Protein AF-A0A838S588-F1 (afdb_monomer_lite)

pLDDT: mean 95.95, std 3.31, range [72.56, 98.56]

Structure (mmCIF, N/CA/C/O backbone):
data_AF-A0A838S588-F1
#
_entry.id   AF-A0A838S588-F1
#
loop_
_atom_site.group_PDB
_atom_site.id
_atom_site.type_symbol
_atom_site.label_atom_id
_atom_site.label_alt_id
_atom_site.label_comp_id
_atom_site.label_asym_id
_atom_site.label_entity_id
_atom_site.label_seq_id
_atom_site.pdbx_PDB_ins_code
_atom_site.Cartn_x
_atom_site.Cartn_y
_atom_site.Cartn_z
_atom_site.occupancy
_atom_site.B_iso_or_equiv
_atom_site.auth_seq_id
_atom_site.auth_comp_id
_atom_site.auth_asym_id
_atom_site.auth_atom_id
_atom_site.pdbx_PDB_model_num
ATOM 1 N N . MET A 1 1 ? -5.618 -7.046 -20.574 1.00 72.56 1 MET A N 1
ATOM 2 C CA . MET A 1 1 ? -4.682 -6.528 -21.597 1.00 72.56 1 MET A CA 1
ATOM 3 C C . MET A 1 1 ? -3.362 -6.114 -20.917 1.00 72.56 1 MET A C 1
ATOM 5 O O . MET A 1 1 ? -2.962 -4.966 -21.024 1.00 72.56 1 MET A O 1
ATOM 9 N N . ILE A 1 2 ? -2.732 -7.039 -20.169 1.00 91.25 2 ILE A N 1
ATOM 10 C CA . ILE A 1 2 ? -1.503 -6.820 -19.358 1.00 91.25 2 ILE A CA 1
ATOM 11 C C . ILE A 1 2 ? -0.466 -7.916 -19.646 1.00 91.25 2 ILE A C 1
ATOM 13 O O . ILE A 1 2 ? 0.711 -7.610 -19.770 1.00 91.25 2 ILE A O 1
ATOM 17 N N . ALA A 1 3 ? -0.910 -9.169 -19.813 1.00 92.12 3 ALA A N 1
ATOM 18 C CA . ALA A 1 3 ? -0.032 -10.293 -20.140 1.00 92.12 3 ALA A CA 1
ATOM 19 C C . ALA A 1 3 ? 0.857 -9.999 -21.367 1.00 92.12 3 ALA A C 1
ATOM 21 O O . ALA A 1 3 ? 0.347 -9.570 -22.408 1.00 92.12 3 ALA A O 1
ATOM 22 N N . GLY A 1 4 ? 2.165 -10.226 -21.235 1.00 94.00 4 GLY A N 1
ATOM 23 C CA . GLY A 1 4 ? 3.195 -9.893 -22.226 1.00 94.00 4 GLY A CA 1
ATOM 24 C C . GLY A 1 4 ? 3.632 -8.420 -22.236 1.00 94.00 4 GLY A C 1
ATOM 25 O O . GLY A 1 4 ? 4.357 -8.007 -23.141 1.00 94.00 4 GLY A O 1
ATOM 26 N N . ARG A 1 5 ? 3.152 -7.603 -21.291 1.00 96.38 5 ARG A N 1
ATOM 27 C CA . ARG A 1 5 ? 3.498 -6.179 -21.104 1.00 96.38 5 ARG A CA 1
ATOM 28 C C . ARG A 1 5 ? 3.779 -5.848 -19.634 1.00 96.38 5 ARG A C 1
ATOM 30 O O . ARG A 1 5 ? 3.603 -4.706 -19.212 1.00 96.38 5 ARG A O 1
ATOM 37 N N . GLU A 1 6 ? 4.204 -6.844 -18.864 1.00 96.75 6 GLU A N 1
ATOM 38 C CA . GLU A 1 6 ? 4.418 -6.775 -17.418 1.00 96.75 6 GLU A CA 1
ATOM 39 C C . GLU A 1 6 ? 5.414 -5.677 -17.046 1.00 96.75 6 GLU A C 1
ATOM 41 O O . GLU A 1 6 ? 5.168 -4.937 -16.105 1.00 96.75 6 GLU A O 1
ATOM 46 N N . GLU A 1 7 ? 6.496 -5.513 -17.810 1.00 97.00 7 GLU A N 1
ATOM 47 C CA . GLU A 1 7 ? 7.485 -4.462 -17.555 1.00 97.00 7 GLU A CA 1
ATOM 48 C C . GLU A 1 7 ? 6.904 -3.053 -17.689 1.00 97.00 7 GLU A C 1
ATOM 50 O O . GLU A 1 7 ? 7.077 -2.232 -16.791 1.00 97.00 7 GLU A O 1
ATOM 55 N N . ILE A 1 8 ? 6.194 -2.770 -18.786 1.00 96.75 8 ILE A N 1
ATOM 56 C CA . ILE A 1 8 ? 5.571 -1.456 -19.012 1.00 96.75 8 ILE A CA 1
ATOM 57 C C . ILE A 1 8 ? 4.575 -1.163 -17.891 1.00 96.75 8 ILE A C 1
ATOM 59 O O . ILE A 1 8 ? 4.532 -0.054 -17.363 1.00 96.75 8 ILE A O 1
ATOM 63 N N . TRP A 1 9 ? 3.782 -2.174 -17.537 1.00 96.00 9 TRP A N 1
ATOM 64 C CA . TRP A 1 9 ? 2.801 -2.099 -16.469 1.00 96.00 9 TRP A CA 1
ATOM 65 C C . TRP A 1 9 ? 3.474 -1.808 -15.119 1.00 96.00 9 TRP A C 1
ATOM 67 O O . TRP A 1 9 ? 3.185 -0.780 -14.516 1.00 96.00 9 TRP A O 1
ATOM 77 N N . LEU A 1 10 ? 4.436 -2.624 -14.684 1.00 96.38 10 LEU A N 1
ATOM 78 C CA . LEU A 1 10 ? 5.113 -2.451 -13.397 1.00 96.38 10 LEU A CA 1
ATOM 79 C C . LEU A 1 10 ? 5.880 -1.130 -13.315 1.00 96.38 10 LEU A C 1
ATOM 81 O O . LEU A 1 10 ? 5.725 -0.415 -12.332 1.00 96.38 10 LEU A O 1
ATOM 85 N N . ARG A 1 11 ? 6.645 -0.750 -14.347 1.00 96.56 11 ARG A N 1
ATOM 86 C CA . ARG A 1 11 ? 7.359 0.541 -14.368 1.00 96.56 11 ARG A CA 1
ATOM 87 C C . ARG A 1 11 ? 6.407 1.724 -14.242 1.00 96.56 11 ARG A C 1
ATOM 89 O O . ARG A 1 11 ? 6.734 2.695 -13.567 1.00 96.56 11 ARG A O 1
ATOM 96 N N . HIS A 1 12 ? 5.234 1.645 -14.866 1.00 95.50 12 HIS A N 1
ATOM 97 C CA . HIS A 1 12 ? 4.212 2.672 -14.710 1.00 95.50 12 HIS A CA 1
ATOM 98 C C . HIS A 1 12 ? 3.694 2.737 -13.268 1.00 95.50 12 HIS A C 1
ATOM 100 O O . HIS A 1 12 ? 3.675 3.819 -12.692 1.00 95.50 12 HIS A O 1
ATOM 106 N N . PHE A 1 13 ? 3.323 1.599 -12.672 1.00 94.25 13 PHE A N 1
ATOM 107 C CA . PHE A 1 13 ? 2.790 1.551 -11.308 1.00 94.25 13 PHE A CA 1
ATOM 108 C C . PHE A 1 13 ? 3.814 1.992 -10.259 1.00 94.25 13 PHE A C 1
ATOM 110 O O . PHE A 1 13 ? 3.537 2.927 -9.516 1.00 94.25 13 PHE A O 1
ATOM 117 N N . PHE A 1 14 ? 5.014 1.4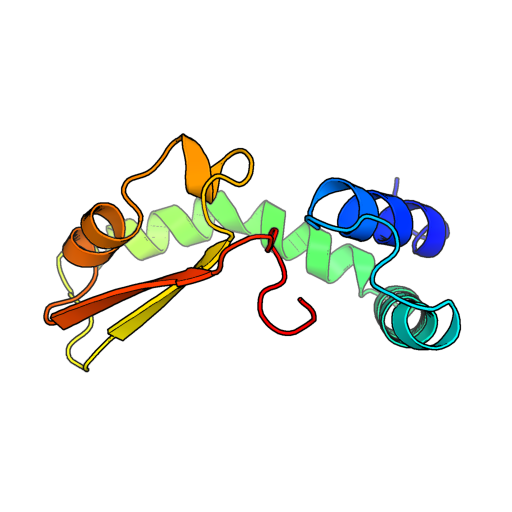06 -10.253 1.00 95.50 14 PHE A N 1
ATOM 118 C CA . PHE A 1 14 ? 6.094 1.810 -9.346 1.00 95.50 14 PHE A CA 1
ATOM 119 C C . PHE A 1 14 ? 6.459 3.291 -9.520 1.00 95.50 14 PHE A C 1
ATOM 121 O O . PHE A 1 14 ? 6.657 3.995 -8.540 1.00 95.50 14 PHE A O 1
ATOM 128 N 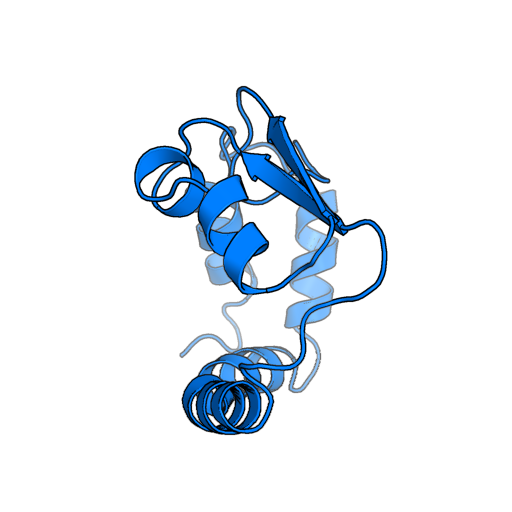N . GLY A 1 15 ? 6.469 3.805 -10.753 1.00 95.12 15 GLY A N 1
ATOM 129 C CA . GLY A 1 15 ? 6.748 5.218 -10.997 1.00 95.12 15 GLY A CA 1
ATOM 130 C C . GLY A 1 15 ? 5.635 6.168 -10.538 1.00 95.12 15 GLY A C 1
ATOM 131 O O . GLY A 1 15 ? 5.929 7.272 -10.097 1.00 95.12 15 GLY A O 1
ATOM 132 N N . GLN A 1 16 ? 4.359 5.793 -10.670 1.00 95.00 16 GLN A N 1
ATOM 133 C CA . GLN A 1 16 ? 3.234 6.645 -10.254 1.00 95.00 16 GLN A CA 1
ATOM 134 C C . GLN A 1 16 ? 2.948 6.575 -8.758 1.00 95.00 16 GLN A C 1
ATOM 136 O O . GLN A 1 16 ? 2.434 7.535 -8.196 1.00 95.00 16 GLN A O 1
ATOM 141 N N . TRP A 1 17 ? 3.243 5.444 -8.125 1.00 95.25 17 TRP A N 1
ATOM 142 C CA . TRP A 1 17 ? 2.905 5.211 -6.727 1.00 95.25 17 TRP A CA 1
ATOM 143 C C . TRP A 1 17 ? 4.046 5.499 -5.758 1.00 95.25 17 TRP A C 1
ATOM 145 O O . TRP A 1 17 ? 3.805 5.472 -4.558 1.00 95.25 17 TRP A O 1
ATOM 155 N N . SER A 1 18 ? 5.253 5.795 -6.232 1.00 95.50 18 SER A N 1
ATOM 156 C CA . SER A 1 18 ? 6.380 6.195 -5.382 1.00 95.50 18 SER A CA 1
ATOM 157 C C . SER A 1 18 ? 6.539 7.710 -5.308 1.00 95.50 18 SER A C 1
ATOM 159 O O . SER A 1 18 ? 6.193 8.435 -6.243 1.00 95.50 18 SER A O 1
ATOM 161 N N . TYR A 1 19 ? 7.108 8.196 -4.204 1.00 95.31 19 TYR A N 1
ATOM 162 C CA . TYR A 1 19 ? 7.502 9.596 -4.077 1.00 95.31 19 TYR A CA 1
ATOM 163 C C . TYR A 1 19 ? 8.684 9.918 -5.004 1.00 95.31 19 TYR A C 1
ATOM 165 O O . TYR A 1 19 ? 8.657 10.946 -5.687 1.00 95.31 19 TYR A O 1
ATOM 173 N N . ASP A 1 20 ? 9.695 9.041 -5.079 1.00 94.81 20 ASP A N 1
ATOM 174 C CA . ASP A 1 20 ? 10.705 9.092 -6.146 1.00 94.81 20 ASP A CA 1
ATOM 175 C C . ASP A 1 20 ? 10.357 8.097 -7.271 1.00 94.81 20 ASP A C 1
ATOM 177 O O . ASP A 1 20 ? 10.538 6.889 -7.105 1.00 94.81 20 ASP A O 1
ATOM 181 N N . PRO A 1 21 ? 9.928 8.566 -8.461 1.00 93.06 21 PRO A N 1
ATOM 182 C CA . PRO A 1 21 ? 9.559 7.689 -9.575 1.00 93.06 21 PRO A CA 1
ATOM 183 C C . PRO A 1 21 ? 10.739 6.890 -10.152 1.00 93.06 21 PRO A C 1
ATOM 185 O O . PRO A 1 21 ? 10.550 6.079 -11.059 1.00 93.06 21 PRO A O 1
ATOM 188 N N . ARG A 1 22 ? 11.969 7.149 -9.689 1.00 92.25 22 ARG A N 1
ATOM 189 C CA . ARG A 1 22 ? 13.198 6.460 -10.099 1.00 92.25 22 ARG A CA 1
ATOM 190 C C . ARG A 1 22 ? 13.860 5.713 -8.938 1.00 92.25 22 ARG A C 1
ATOM 192 O O . ARG A 1 22 ? 15.051 5.432 -9.031 1.00 92.25 22 ARG A O 1
ATOM 199 N N . MET A 1 23 ? 13.117 5.413 -7.867 1.00 93.56 23 MET A N 1
ATOM 200 C CA . MET A 1 23 ? 13.679 4.761 -6.679 1.00 93.56 23 MET A CA 1
ATOM 201 C C . MET A 1 23 ? 14.306 3.390 -6.978 1.00 93.56 23 MET A C 1
ATOM 203 O O . MET A 1 23 ? 15.340 3.065 -6.407 1.00 93.56 23 MET A O 1
ATOM 207 N N . LEU A 1 24 ? 13.722 2.619 -7.906 1.00 95.69 24 LEU A N 1
ATOM 208 C CA . LEU A 1 24 ? 14.219 1.294 -8.270 1.00 95.69 24 LEU A CA 1
ATOM 209 C C . LEU A 1 24 ? 15.193 1.381 -9.443 1.00 95.69 24 LEU A C 1
ATOM 211 O O . LEU A 1 24 ? 14.892 1.960 -10.492 1.00 95.69 24 LEU A O 1
ATOM 215 N N . THR A 1 25 ? 16.329 0.715 -9.292 1.00 96.44 25 THR A N 1
ATOM 216 C CA . THR A 1 25 ? 17.238 0.399 -10.394 1.00 96.44 25 THR A CA 1
ATOM 217 C C . THR A 1 25 ? 16.628 -0.640 -11.341 1.00 96.44 25 THR A C 1
ATOM 219 O O . THR A 1 25 ? 15.652 -1.326 -11.021 1.00 96.44 25 THR A O 1
ATOM 222 N N . ASP A 1 26 ? 17.226 -0.795 -12.526 1.00 96.94 26 ASP A N 1
ATOM 223 C CA . ASP A 1 26 ? 16.780 -1.799 -13.499 1.00 96.94 26 ASP A CA 1
ATOM 224 C C . ASP A 1 26 ? 16.900 -3.238 -12.970 1.00 96.94 26 ASP A C 1
ATOM 226 O O . ASP A 1 26 ? 16.041 -4.069 -13.267 1.00 96.94 26 ASP A O 1
ATOM 230 N N . ASP A 1 27 ? 17.910 -3.524 -12.145 1.00 97.69 27 ASP A N 1
ATOM 231 C CA . ASP A 1 2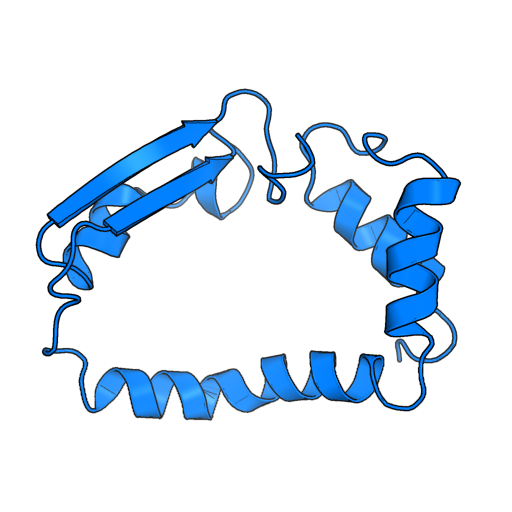7 ? 18.105 -4.851 -11.555 1.00 97.69 27 ASP A CA 1
ATOM 232 C C . ASP A 1 27 ? 17.060 -5.156 -10.469 1.00 97.69 27 ASP A C 1
ATOM 234 O O . ASP A 1 27 ? 16.560 -6.282 -10.387 1.00 97.69 27 ASP A O 1
ATOM 238 N N . GLU A 1 28 ? 16.679 -4.159 -9.667 1.00 97.19 28 GLU A N 1
ATOM 239 C CA . GLU A 1 28 ? 15.651 -4.308 -8.631 1.00 97.19 28 GLU A CA 1
ATOM 240 C C . GLU A 1 28 ? 14.271 -4.525 -9.256 1.00 97.19 28 GLU A C 1
ATOM 242 O O . GLU A 1 28 ? 13.581 -5.496 -8.928 1.00 97.19 28 GLU A O 1
ATOM 247 N N . ILE A 1 29 ? 13.882 -3.704 -10.240 1.00 97.19 29 ILE A N 1
ATOM 248 C CA . ILE A 1 29 ? 12.581 -3.884 -10.896 1.00 97.19 29 ILE A CA 1
ATOM 249 C C . ILE A 1 29 ? 12.510 -5.174 -11.727 1.00 97.19 29 ILE A C 1
ATOM 251 O O . ILE A 1 29 ? 11.439 -5.781 -11.836 1.00 97.19 29 ILE A O 1
ATOM 255 N N . ALA A 1 30 ? 13.640 -5.669 -12.247 1.00 98.06 30 ALA A N 1
ATOM 256 C CA . ALA A 1 30 ? 13.702 -6.951 -12.950 1.00 98.06 30 ALA A CA 1
ATOM 257 C C . ALA A 1 30 ? 13.263 -8.140 -12.074 1.00 98.06 30 ALA A C 1
ATOM 259 O O . ALA A 1 30 ? 12.746 -9.133 -12.601 1.00 98.06 30 ALA A O 1
ATOM 260 N N . VAL A 1 31 ? 13.405 -8.055 -10.745 1.00 98.06 31 VAL A N 1
ATOM 261 C CA . VAL A 1 31 ? 12.898 -9.078 -9.813 1.00 98.06 31 VAL A CA 1
ATOM 262 C C . VAL A 1 31 ? 11.374 -9.166 -9.883 1.00 98.06 31 VAL A C 1
ATOM 264 O O . VAL A 1 31 ? 10.832 -10.260 -10.075 1.00 98.06 31 VAL A O 1
ATOM 267 N N . TYR A 1 32 ? 10.693 -8.023 -9.807 1.00 97.44 32 TYR A N 1
ATOM 268 C CA . TYR A 1 32 ? 9.236 -7.933 -9.905 1.00 97.44 32 TYR A CA 1
ATOM 269 C C . TYR A 1 32 ? 8.739 -8.341 -11.298 1.00 97.44 32 TYR A C 1
ATOM 271 O O . TYR A 1 32 ? 7.799 -9.130 -11.413 1.00 97.44 32 TYR A O 1
ATOM 279 N N . ILE A 1 33 ? 9.418 -7.896 -12.362 1.00 97.88 33 ILE A N 1
ATOM 280 C CA . ILE A 1 33 ? 9.083 -8.259 -13.751 1.00 97.88 33 ILE A CA 1
ATOM 281 C C . ILE A 1 33 ? 9.153 -9.772 -13.945 1.00 97.88 33 ILE A C 1
ATOM 283 O O . ILE A 1 33 ? 8.224 -10.368 -14.496 1.00 97.88 33 ILE A O 1
ATOM 287 N N . ARG A 1 34 ? 10.211 -10.424 -13.447 1.00 98.12 34 ARG A N 1
ATOM 288 C CA . ARG A 1 34 ? 10.364 -11.882 -13.542 1.00 98.12 34 ARG A CA 1
ATOM 289 C C . ARG A 1 34 ? 9.237 -12.621 -12.822 1.00 98.12 34 ARG A C 1
ATOM 291 O O . ARG A 1 34 ? 8.769 -13.638 -13.338 1.00 98.12 34 ARG A O 1
ATOM 298 N N . ALA A 1 35 ? 8.820 -12.134 -11.652 1.00 98.00 35 ALA A N 1
ATOM 299 C CA . ALA A 1 35 ? 7.730 -12.725 -10.879 1.00 98.00 35 ALA A CA 1
ATOM 300 C C . ALA A 1 35 ? 6.387 -12.603 -11.617 1.00 98.00 35 ALA A C 1
ATOM 302 O O . ALA A 1 35 ? 5.694 -13.602 -11.806 1.00 98.00 35 ALA A O 1
ATOM 303 N N . TYR A 1 36 ? 6.059 -11.414 -12.125 1.00 97.44 36 TYR A N 1
ATOM 304 C CA . TYR A 1 36 ? 4.814 -11.187 -12.862 1.00 97.44 36 TYR A CA 1
ATOM 305 C C . TYR A 1 36 ? 4.786 -11.822 -14.255 1.00 97.44 36 TYR A C 1
ATOM 307 O O . TYR A 1 36 ? 3.708 -12.114 -14.769 1.00 97.44 36 TYR A O 1
ATOM 315 N N . SER A 1 37 ? 5.951 -12.111 -14.836 1.00 96.88 37 SER A N 1
ATOM 316 C CA . SER A 1 37 ? 6.068 -12.858 -16.095 1.00 96.88 37 SER A CA 1
ATOM 317 C C . SER A 1 37 ? 5.822 -14.365 -15.937 1.00 96.88 37 SER A C 1
ATOM 319 O O . SER A 1 37 ? 5.763 -15.082 -16.938 1.00 96.88 37 SER A O 1
ATOM 321 N N . GLN A 1 38 ? 5.700 -14.888 -14.708 1.00 97.88 38 GLN A N 1
ATOM 322 C CA . GLN A 1 38 ? 5.415 -16.310 -14.509 1.00 97.88 38 GLN A CA 1
ATOM 323 C C . GLN A 1 38 ? 4.006 -16.673 -15.010 1.00 97.88 38 GLN A C 1
ATOM 325 O O . GLN A 1 38 ? 3.071 -15.873 -14.876 1.00 97.88 38 GLN A O 1
ATOM 330 N N . PRO A 1 39 ? 3.801 -17.893 -15.550 1.00 96.81 39 PRO A N 1
ATOM 331 C CA . PRO A 1 39 ? 2.496 -18.325 -16.03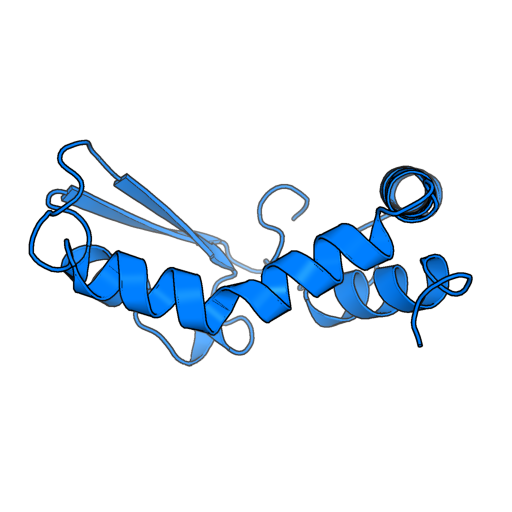2 1.00 96.81 39 PRO A CA 1
ATOM 332 C C . PRO A 1 39 ? 1.396 -18.156 -14.978 1.00 96.81 39 PRO A C 1
ATOM 334 O O . PRO A 1 39 ? 1.388 -18.811 -13.940 1.00 96.81 39 PRO A O 1
ATOM 337 N N . GLY A 1 40 ? 0.430 -17.287 -15.274 1.00 96.44 40 GLY A N 1
ATOM 338 C CA . GLY A 1 40 ? -0.721 -17.036 -14.412 1.00 96.44 40 GLY A CA 1
ATOM 339 C C . GLY A 1 40 ? -0.543 -15.945 -13.358 1.00 96.44 40 GLY A C 1
ATOM 340 O O . GLY A 1 40 ? -1.544 -15.618 -12.734 1.00 96.44 40 GLY A O 1
ATOM 341 N N . ALA A 1 41 ? 0.631 -15.328 -13.196 1.00 97.44 41 ALA A N 1
ATOM 342 C CA . ALA A 1 41 ? 0.827 -14.276 -12.192 1.00 97.44 41 ALA A CA 1
ATOM 343 C C . ALA A 1 41 ? -0.053 -13.038 -12.454 1.00 97.44 41 ALA A C 1
ATOM 345 O O . ALA A 1 41 ? -0.794 -12.611 -11.574 1.00 97.44 41 ALA A O 1
ATOM 346 N N . VAL A 1 42 ? -0.090 -12.534 -13.696 1.00 96.25 42 VAL A N 1
ATOM 347 C CA . VAL A 1 42 ? -1.005 -11.439 -14.090 1.00 96.25 42 VAL A CA 1
ATOM 348 C C . VAL A 1 42 ? -2.476 -11.812 -13.888 1.00 96.25 42 VAL A C 1
ATOM 350 O O . VAL A 1 42 ? -3.283 -10.965 -13.505 1.00 96.25 42 VAL A O 1
ATOM 353 N N . ARG A 1 43 ? -2.840 -13.075 -14.151 1.00 96.69 43 ARG A N 1
ATOM 354 C CA . ARG A 1 43 ? -4.201 -13.561 -13.892 1.00 96.69 43 ARG A CA 1
ATOM 355 C C . ARG A 1 43 ? -4.482 -13.533 -12.392 1.00 96.69 43 ARG A C 1
ATOM 357 O O . ARG A 1 43 ? -5.475 -12.942 -12.018 1.00 96.69 43 ARG A O 1
ATOM 364 N N . GLY A 1 44 ? -3.591 -14.078 -11.566 1.00 96.94 44 GLY A N 1
ATOM 365 C CA . GLY A 1 44 ? -3.722 -14.073 -10.108 1.00 96.94 44 GLY A CA 1
ATOM 366 C C . GLY A 1 44 ? -3.896 -12.666 -9.542 1.00 96.94 44 GLY A C 1
ATOM 367 O O . GLY A 1 44 ? -4.857 -12.426 -8.826 1.00 96.94 44 GLY A O 1
ATOM 368 N N . ALA A 1 45 ? -3.059 -11.712 -9.955 1.00 95.38 45 ALA A N 1
ATOM 369 C CA . ALA A 1 45 ? -3.218 -10.319 -9.543 1.00 95.38 45 ALA A CA 1
ATOM 370 C C . ALA A 1 45 ? -4.546 -9.712 -10.019 1.00 95.38 45 ALA A C 1
ATOM 372 O O . ALA A 1 45 ? -5.200 -9.002 -9.276 1.00 95.38 45 ALA A O 1
ATOM 373 N N . SER A 1 46 ? -4.998 -10.014 -11.240 1.00 96.19 46 SER A N 1
ATOM 374 C CA . SER A 1 46 ? -6.311 -9.540 -11.713 1.00 96.19 46 SER A CA 1
ATOM 375 C C . SER A 1 46 ? -7.484 -10.215 -10.990 1.00 96.19 46 SER A C 1
ATOM 377 O O . SER A 1 46 ? -8.563 -9.634 -10.897 1.00 96.19 46 SER A O 1
ATOM 379 N N . ASP A 1 47 ? -7.302 -11.463 -10.560 1.00 97.62 47 ASP A N 1
ATOM 380 C CA . ASP A 1 47 ? -8.307 -12.249 -9.852 1.00 97.62 47 ASP A CA 1
ATOM 381 C C . ASP A 1 47 ? -8.488 -11.734 -8.420 1.00 97.62 47 ASP A C 1
ATOM 383 O O . ASP A 1 47 ? -9.629 -11.673 -7.976 1.00 97.62 47 ASP A O 1
ATOM 387 N N . ASP A 1 48 ? -7.415 -11.270 -7.774 1.00 97.75 48 ASP A N 1
ATOM 388 C CA . ASP A 1 48 ? -7.443 -10.555 -6.490 1.00 97.75 48 ASP A CA 1
ATOM 389 C C . ASP A 1 48 ? -8.356 -9.317 -6.563 1.00 97.75 48 ASP A C 1
ATOM 391 O O . ASP A 1 48 ? -9.383 -9.244 -5.897 1.00 97.75 48 ASP A O 1
ATOM 395 N N . TYR A 1 49 ? -8.130 -8.420 -7.533 1.00 96.25 49 TYR A N 1
ATOM 396 C CA . TYR A 1 49 ? -9.038 -7.281 -7.753 1.00 96.25 49 TYR A CA 1
ATOM 397 C C . TYR A 1 49 ? -10.483 -7.693 -8.087 1.00 96.25 49 TYR A C 1
ATOM 399 O O . TYR A 1 49 ? -11.418 -6.939 -7.818 1.00 96.25 49 TYR A O 1
ATOM 407 N N . ARG A 1 50 ? -10.703 -8.866 -8.700 1.00 98.00 50 ARG A N 1
ATOM 408 C CA . ARG A 1 50 ? -12.061 -9.367 -8.978 1.00 98.00 50 ARG A CA 1
ATOM 409 C C . ARG A 1 50 ? -12.744 -9.893 -7.716 1.00 98.00 50 ARG A C 1
ATOM 411 O O . ARG A 1 50 ? -13.974 -9.867 -7.657 1.00 98.00 50 ARG A O 1
ATOM 418 N N . ALA A 1 51 ? -11.972 -10.370 -6.745 1.00 98.38 51 ALA A N 1
ATOM 419 C CA . ALA A 1 51 ? -12.478 -10.874 -5.480 1.00 98.38 51 ALA A CA 1
ATOM 420 C C . ALA A 1 51 ? -13.000 -9.760 -4.565 1.00 98.38 51 ALA A C 1
ATOM 422 O O . ALA A 1 51 ? -13.846 -10.054 -3.735 1.00 98.38 51 ALA A O 1
ATOM 423 N N . GLY A 1 52 ? -12.661 -8.486 -4.801 1.00 98.25 52 GLY A N 1
ATOM 424 C CA . GLY A 1 52 ? -13.001 -7.388 -3.885 1.00 98.25 52 GLY A CA 1
ATOM 425 C C . GLY A 1 52 ? -14.469 -7.296 -3.438 1.00 98.25 52 GLY A C 1
ATOM 426 O O . GLY A 1 52 ? -14.735 -6.971 -2.291 1.00 98.25 52 GLY A O 1
ATOM 427 N N . SER A 1 53 ? -15.454 -7.624 -4.287 1.00 98.19 53 SER A N 1
ATOM 428 C CA . SER A 1 53 ? -16.865 -7.653 -3.841 1.00 98.19 53 SER A CA 1
ATOM 429 C C . SER A 1 53 ? -17.195 -8.820 -2.899 1.00 98.19 53 SER A C 1
ATOM 431 O O . SER A 1 53 ? -18.106 -8.717 -2.085 1.00 98.19 53 SER A O 1
ATOM 433 N N . VAL A 1 54 ? -16.479 -9.936 -3.041 1.00 98.56 54 VAL A N 1
ATOM 434 C CA . VAL A 1 54 ? -16.557 -11.089 -2.140 1.00 98.56 54 VAL A CA 1
ATOM 435 C C . VAL A 1 54 ? -15.849 -10.762 -0.832 1.00 98.56 54 VAL A C 1
ATOM 437 O O . VAL A 1 54 ? -16.422 -11.044 0.212 1.00 98.56 54 VAL A O 1
ATOM 440 N N . ASP A 1 55 ? -14.673 -10.135 -0.892 1.00 98.38 55 ASP A N 1
ATOM 441 C CA . ASP A 1 55 ? -13.900 -9.750 0.294 1.00 98.38 55 ASP A CA 1
ATOM 442 C C . ASP A 1 55 ? -14.691 -8.756 1.154 1.00 98.38 55 ASP A C 1
ATOM 444 O O . ASP A 1 55 ? -14.917 -9.011 2.328 1.00 98.38 55 ASP A O 1
ATOM 448 N N . VAL A 1 56 ? -15.279 -7.716 0.547 1.00 98.38 56 VAL A N 1
ATOM 449 C CA . VAL A 1 56 ? -16.163 -6.775 1.265 1.00 98.38 56 VAL A CA 1
ATOM 450 C C . VAL A 1 56 ? -17.355 -7.489 1.911 1.00 98.38 56 VAL A C 1
ATOM 452 O O . VAL A 1 56 ? -17.716 -7.194 3.044 1.00 98.38 56 VAL A O 1
ATOM 455 N N . ALA A 1 57 ? -17.970 -8.452 1.219 1.00 98.44 57 ALA A N 1
ATOM 456 C CA . ALA A 1 57 ? -19.080 -9.218 1.784 1.00 98.44 57 ALA A CA 1
ATOM 457 C C . ALA A 1 57 ? -18.644 -10.173 2.911 1.00 98.44 57 ALA A C 1
ATOM 459 O O . ALA A 1 57 ? -19.494 -10.642 3.669 1.00 98.44 57 ALA A O 1
ATOM 460 N N . GLN A 1 58 ? -17.358 -10.522 2.989 1.00 98.31 58 GLN A N 1
ATOM 461 C CA . GLN A 1 58 ? -16.780 -11.271 4.102 1.00 98.31 58 GLN A CA 1
ATOM 462 C C . GLN A 1 58 ? -16.486 -10.331 5.271 1.00 98.31 58 GLN A C 1
ATOM 464 O O . GLN A 1 58 ? -16.967 -10.620 6.359 1.00 98.31 58 GLN A O 1
ATOM 469 N N . ASP A 1 59 ? -15.852 -9.184 5.019 1.00 97.69 59 ASP A N 1
ATOM 470 C CA . ASP A 1 59 ? -15.576 -8.147 6.025 1.00 97.69 59 ASP A CA 1
ATOM 471 C C . ASP A 1 59 ? -16.864 -7.648 6.715 1.00 97.69 59 ASP A C 1
ATOM 473 O O . ASP A 1 59 ? -16.876 -7.313 7.895 1.00 97.69 59 ASP A O 1
ATOM 477 N N . GLU A 1 60 ? -17.994 -7.596 5.998 1.00 97.81 60 GLU A N 1
ATOM 478 C CA . GLU A 1 60 ? -19.292 -7.224 6.581 1.00 97.81 60 GLU A CA 1
ATOM 479 C C . GLU A 1 60 ? -19.852 -8.274 7.561 1.00 97.81 60 GLU A C 1
ATOM 481 O O . GLU A 1 60 ? -20.703 -7.941 8.389 1.00 97.81 60 GLU A O 1
ATOM 486 N N . GLN A 1 61 ? -19.422 -9.539 7.482 1.00 98.44 61 GLN A N 1
ATOM 487 C CA . GLN A 1 61 ? -19.918 -10.609 8.362 1.00 98.44 61 GLN A CA 1
ATOM 488 C C . GLN A 1 61 ? -19.324 -10.528 9.766 1.00 98.44 61 GLN A C 1
ATOM 490 O O . GLN A 1 61 ? -19.991 -10.920 10.725 1.00 98.44 61 GLN A O 1
ATOM 495 N N . ASP A 1 62 ? -18.098 -10.027 9.880 1.00 96.94 62 ASP A N 1
ATOM 496 C CA . ASP A 1 62 ? -17.339 -9.891 11.119 1.00 96.94 62 ASP A CA 1
ATOM 497 C C . ASP A 1 62 ? -16.896 -8.442 11.372 1.00 96.94 62 ASP A C 1
ATOM 499 O O . ASP A 1 62 ? -15.974 -8.195 12.141 1.00 96.94 62 ASP A O 1
ATOM 503 N N . ALA A 1 63 ? -17.616 -7.463 10.815 1.00 96.56 63 ALA A N 1
ATOM 504 C CA . ALA A 1 63 ? -17.304 -6.036 10.949 1.00 96.56 63 ALA A CA 1
ATOM 505 C C . ALA A 1 63 ? -17.204 -5.539 12.408 1.00 96.56 63 ALA A C 1
ATOM 507 O O . ALA A 1 63 ? -16.519 -4.555 12.684 1.00 96.56 63 ALA A O 1
ATOM 508 N N . ASP A 1 64 ? -17.885 -6.208 13.345 1.00 96.31 64 ASP A N 1
ATOM 509 C CA . ASP A 1 64 ? -17.833 -5.902 14.780 1.00 96.31 64 ASP A CA 1
ATOM 510 C C . ASP A 1 64 ? -16.670 -6.619 15.514 1.00 96.31 64 ASP A C 1
ATOM 512 O O . ASP A 1 64 ? -16.410 -6.344 16.692 1.00 96.31 64 ASP A O 1
ATOM 516 N N . GLU A 1 65 ? -15.954 -7.536 14.851 1.00 98.00 65 GLU A N 1
ATOM 517 C CA . GLU A 1 65 ? -14.803 -8.267 15.393 1.00 98.00 65 GLU A CA 1
ATOM 518 C C . GLU A 1 65 ? -13.495 -7.491 15.175 1.00 98.00 65 GLU A C 1
ATOM 520 O O . GLU A 1 65 ? -12.803 -7.608 14.166 1.00 98.00 65 GLU A O 1
ATOM 525 N N . LEU A 1 66 ? -13.115 -6.691 16.173 1.00 98.12 66 LEU A N 1
ATOM 526 C CA . LEU A 1 66 ? -11.903 -5.874 16.097 1.00 98.12 66 LEU A CA 1
ATOM 527 C C . LEU A 1 66 ? -10.616 -6.687 16.310 1.00 98.12 66 LEU A C 1
ATOM 529 O O . LEU A 1 66 ? -10.533 -7.577 17.161 1.00 98.12 66 LEU A O 1
ATOM 533 N N . ILE A 1 67 ? -9.546 -6.281 15.620 1.00 98.50 67 ILE A N 1
ATOM 534 C CA . ILE A 1 67 ? -8.198 -6.831 15.806 1.00 98.50 67 ILE A CA 1
ATOM 535 C C . ILE A 1 67 ? -7.738 -6.604 17.257 1.00 98.50 67 ILE A C 1
ATOM 537 O O . ILE A 1 67 ? -7.618 -5.469 17.739 1.00 98.50 67 ILE A O 1
ATOM 541 N N . GLY A 1 68 ? -7.452 -7.709 17.955 1.00 98.31 68 GLY A N 1
ATOM 542 C CA . GLY A 1 68 ? -7.153 -7.715 19.390 1.00 98.31 68 GLY A CA 1
ATOM 543 C C . GLY A 1 68 ? -5.708 -7.389 19.782 1.00 98.31 68 GLY A C 1
ATOM 544 O O . GLY A 1 68 ? -5.444 -7.068 20.942 1.00 98.31 68 GLY A O 1
ATOM 545 N N . CYS A 1 69 ? -4.755 -7.479 18.854 1.00 98.50 69 CYS A N 1
ATOM 546 C CA . CYS A 1 69 ? -3.342 -7.220 19.130 1.00 98.50 69 CYS A CA 1
ATOM 547 C C . CYS A 1 69 ? -2.941 -5.763 18.814 1.00 98.50 69 CYS A C 1
ATOM 549 O O . CYS A 1 69 ? -3.631 -5.072 18.058 1.00 98.50 69 CYS A O 1
ATOM 551 N N . PRO A 1 70 ? -1.815 -5.268 19.369 1.00 98.44 70 PRO A N 1
ATOM 552 C CA . PRO A 1 70 ? -1.274 -3.967 18.985 1.00 98.44 70 PRO A CA 1
ATOM 553 C C . PRO A 1 70 ? -1.018 -3.892 17.475 1.00 98.44 70 PRO A C 1
ATOM 555 O O . PRO A 1 70 ? -0.242 -4.679 16.935 1.00 98.44 70 PRO A O 1
ATOM 558 N N . THR A 1 71 ? -1.645 -2.920 16.815 1.00 98.56 71 THR A N 1
ATOM 559 C CA . THR A 1 71 ? -1.615 -2.746 15.358 1.00 98.56 71 THR A CA 1
ATOM 560 C C . THR A 1 71 ? -0.843 -1.479 14.989 1.00 98.56 71 THR A C 1
ATOM 562 O O . THR A 1 71 ? -1.072 -0.408 15.558 1.00 98.56 71 THR A O 1
ATOM 565 N N . LEU A 1 72 ? 0.093 -1.593 14.043 1.00 98.25 72 LEU A N 1
ATOM 566 C CA . LEU A 1 72 ? 0.862 -0.473 13.494 1.00 98.25 72 LEU A CA 1
ATOM 567 C C . LEU A 1 72 ? 0.432 -0.223 12.045 1.00 98.25 72 LEU A C 1
ATOM 569 O O . LEU A 1 72 ? 0.623 -1.092 11.200 1.00 98.25 72 LEU A O 1
ATOM 573 N N . ALA A 1 73 ? -0.078 0.973 11.762 1.00 97.62 73 ALA A N 1
ATOM 574 C CA . ALA A 1 73 ? -0.355 1.437 10.405 1.00 97.62 73 ALA A CA 1
ATOM 575 C C . ALA A 1 73 ? 0.781 2.357 9.924 1.00 97.62 73 ALA A C 1
ATOM 577 O O . ALA A 1 73 ? 1.086 3.359 10.578 1.00 97.62 73 ALA A O 1
ATOM 578 N N . LEU A 1 74 ? 1.398 2.013 8.789 1.00 97.31 74 LEU A N 1
ATOM 579 C CA . LEU A 1 74 ? 2.461 2.779 8.126 1.00 97.31 74 LEU A CA 1
ATOM 580 C C . LEU A 1 74 ? 1.982 3.241 6.750 1.00 97.31 74 LEU A C 1
ATOM 582 O O . LEU A 1 74 ? 1.390 2.453 6.017 1.00 97.31 74 LEU A O 1
ATOM 586 N N . TRP A 1 75 ? 2.246 4.495 6.392 1.00 97.31 75 TRP A N 1
ATOM 587 C CA . TRP A 1 75 ? 1.902 5.033 5.071 1.00 97.31 75 TRP A CA 1
ATOM 588 C C . TRP A 1 75 ? 2.821 6.192 4.669 1.00 97.31 75 TRP A C 1
ATOM 590 O O . TRP A 1 75 ? 3.463 6.803 5.523 1.00 97.31 75 TRP A O 1
ATOM 600 N N . GLY A 1 76 ? 2.870 6.519 3.377 1.00 97.06 76 GLY A N 1
ATOM 601 C CA . GLY A 1 76 ? 3.535 7.720 2.870 1.00 97.06 76 GLY A CA 1
ATOM 602 C C . GLY A 1 76 ? 2.814 9.004 3.289 1.00 97.06 76 GLY A C 1
ATOM 603 O O . GLY A 1 76 ? 1.610 9.151 3.072 1.00 97.06 76 GLY A O 1
ATOM 604 N N . ALA A 1 77 ? 3.532 9.938 3.912 1.00 95.62 77 ALA A N 1
ATOM 605 C CA . ALA A 1 77 ? 2.968 11.208 4.363 1.00 95.62 77 ALA A CA 1
ATOM 606 C C . ALA A 1 77 ? 2.581 12.094 3.171 1.00 95.62 77 ALA A C 1
ATOM 608 O O . ALA A 1 77 ? 3.382 12.269 2.253 1.00 95.62 77 ALA A O 1
ATOM 609 N N . ASP A 1 78 ? 1.378 12.677 3.217 1.00 89.00 78 ASP A N 1
ATOM 610 C CA . ASP A 1 78 ? 0.874 13.631 2.220 1.00 89.00 78 ASP A CA 1
ATOM 611 C C . ASP A 1 78 ? 0.950 13.121 0.765 1.00 89.00 78 ASP A C 1
ATOM 613 O O . ASP A 1 78 ? 1.060 13.914 -0.174 1.00 89.00 78 ASP A O 1
ATOM 617 N N . PHE A 1 79 ? 0.893 11.800 0.559 1.00 91.12 79 PHE A N 1
ATOM 618 C CA . PHE A 1 79 ? 1.018 11.182 -0.759 1.00 91.12 79 PHE A CA 1
ATOM 619 C C . PHE A 1 79 ? -0.327 10.700 -1.309 1.00 91.12 79 PHE A C 1
ATOM 621 O O . PHE A 1 79 ? -0.921 9.744 -0.799 1.00 91.12 79 PHE A O 1
ATOM 628 N N . ASP A 1 80 ? -0.758 11.371 -2.379 1.00 87.62 80 ASP A N 1
ATOM 629 C CA . ASP A 1 80 ? -1.887 11.016 -3.243 1.00 87.62 80 ASP A CA 1
ATOM 630 C C . ASP A 1 80 ? -3.144 10.592 -2.452 1.00 87.62 80 ASP A C 1
ATOM 632 O O . ASP A 1 80 ? -3.519 11.255 -1.484 1.00 87.62 80 ASP A O 1
ATOM 636 N N . ALA A 1 81 ? -3.810 9.498 -2.827 1.00 84.12 81 ALA A N 1
ATOM 637 C CA . ALA A 1 81 ? -5.061 9.088 -2.197 1.00 84.12 81 ALA A CA 1
ATOM 638 C C . ALA A 1 81 ? -4.943 8.830 -0.683 1.00 84.12 81 ALA A C 1
ATOM 640 O O . ALA A 1 81 ? -5.685 9.421 0.095 1.00 84.12 81 ALA A O 1
ATOM 641 N N . VAL A 1 82 ? -4.019 7.972 -0.237 1.00 89.94 82 VAL A N 1
ATOM 642 C CA . VAL A 1 82 ? -3.982 7.536 1.172 1.00 89.94 82 VAL A CA 1
ATOM 643 C C . VAL A 1 82 ? -3.525 8.661 2.098 1.00 89.94 82 VAL A C 1
ATOM 645 O O . VAL A 1 82 ? -4.199 8.959 3.080 1.00 89.94 82 VAL A O 1
ATOM 648 N N . GLY A 1 83 ? -2.396 9.301 1.784 1.00 90.06 83 GLY A N 1
ATOM 649 C CA . GLY A 1 83 ? -1.788 10.295 2.664 1.00 90.06 83 GLY A CA 1
ATOM 650 C C . GLY A 1 83 ? -2.504 11.646 2.678 1.00 90.06 83 GLY A C 1
ATOM 651 O O . GLY A 1 83 ? -2.333 12.380 3.645 1.00 90.06 83 GLY A O 1
ATOM 652 N N . GLN A 1 84 ? -3.286 11.980 1.640 1.00 91.62 84 GLN A N 1
ATOM 653 C CA . GLN A 1 84 ? -3.981 13.274 1.547 1.00 91.62 84 GLN A CA 1
ATOM 654 C C . GLN A 1 84 ? -5.490 13.191 1.795 1.00 91.62 84 GLN A C 1
ATOM 656 O O . GLN A 1 84 ? -6.084 14.197 2.180 1.00 91.62 84 GLN A O 1
ATOM 661 N N . GLN A 1 85 ? -6.132 12.041 1.548 1.00 93.56 85 GLN A N 1
ATOM 662 C CA . GLN A 1 85 ? -7.599 11.940 1.600 1.00 93.56 85 GLN A CA 1
ATOM 663 C C . GLN A 1 85 ? -8.124 11.255 2.866 1.00 93.56 85 GLN A C 1
ATOM 665 O O . GLN A 1 85 ? -9.312 11.381 3.158 1.00 93.56 85 GLN A O 1
ATOM 670 N N . PHE A 1 86 ? -7.270 10.569 3.634 1.00 94.38 86 PHE A N 1
ATOM 671 C CA . PHE A 1 86 ? -7.691 9.811 4.812 1.00 94.38 86 PHE A CA 1
ATOM 672 C C . PHE A 1 86 ? -6.904 10.192 6.068 1.00 94.38 86 PHE A C 1
ATOM 674 O O . PHE A 1 86 ? -5.681 10.322 6.047 1.00 94.38 86 PHE A O 1
ATOM 681 N N . ASP A 1 87 ? -7.603 10.266 7.203 1.00 95.56 87 ASP A N 1
ATOM 682 C CA . ASP A 1 87 ? -6.976 10.090 8.516 1.00 95.56 87 ASP A CA 1
ATOM 683 C C . ASP A 1 87 ? -6.750 8.586 8.715 1.00 95.56 87 ASP A C 1
ATOM 685 O O . ASP A 1 87 ? -7.616 7.858 9.199 1.00 95.56 87 ASP A O 1
ATOM 689 N N . VAL A 1 88 ? -5.598 8.097 8.246 1.00 96.56 88 VAL A N 1
ATOM 690 C CA . VAL A 1 88 ? -5.262 6.665 8.271 1.00 96.56 88 VAL A CA 1
ATOM 691 C C . VAL A 1 88 ? -5.390 6.066 9.683 1.00 96.56 88 VAL A C 1
ATOM 693 O O . VAL A 1 88 ? -6.025 5.018 9.812 1.00 96.56 88 VAL A O 1
ATOM 696 N N . PRO A 1 89 ? -4.862 6.689 10.759 1.00 96.75 89 PRO A N 1
ATOM 697 C CA . PRO A 1 89 ? -5.101 6.208 12.117 1.00 96.75 89 PRO A CA 1
ATOM 698 C C . PRO A 1 89 ? -6.580 6.067 12.470 1.00 96.75 89 PRO A C 1
ATOM 700 O O . PRO A 1 89 ? -6.935 5.097 13.133 1.00 96.75 89 PRO A O 1
ATOM 703 N N . ASP A 1 90 ? -7.426 7.016 12.070 1.00 97.25 90 ASP A N 1
ATOM 704 C CA . ASP A 1 90 ? -8.854 6.978 12.384 1.00 97.25 90 ASP A CA 1
ATOM 705 C C . ASP A 1 90 ? -9.588 5.842 11.670 1.00 97.25 90 ASP A C 1
ATOM 707 O O . ASP A 1 90 ? -10.329 5.102 12.313 1.00 97.25 90 ASP A O 1
ATOM 711 N N . VAL A 1 91 ? -9.278 5.613 10.390 1.00 96.88 91 VAL A N 1
ATOM 712 C CA . VAL A 1 91 ? -9.794 4.457 9.637 1.00 96.88 91 VAL A CA 1
ATOM 713 C C . VAL A 1 91 ? -9.469 3.150 10.367 1.00 96.88 91 VAL A C 1
ATOM 715 O O . VAL A 1 91 ? -10.356 2.338 10.622 1.00 96.88 91 VAL A O 1
ATOM 718 N N . TRP A 1 92 ? -8.212 2.968 10.781 1.00 97.75 92 TRP A N 1
ATOM 719 C CA . TRP A 1 92 ? -7.780 1.746 11.465 1.00 97.75 92 TRP A CA 1
ATOM 720 C C . TRP A 1 92 ? -8.346 1.595 12.882 1.00 97.75 92 TRP A C 1
ATOM 722 O O . TRP A 1 92 ? -8.489 0.467 13.355 1.00 97.75 92 TRP A O 1
ATOM 732 N N . ARG A 1 93 ? -8.711 2.686 13.574 1.00 97.06 93 ARG A N 1
ATOM 733 C CA . ARG A 1 93 ? -9.421 2.597 14.869 1.00 97.06 93 ARG A CA 1
ATOM 734 C C . ARG A 1 93 ? -10.809 1.974 14.728 1.00 97.06 93 ARG A C 1
ATOM 736 O O . ARG A 1 93 ? -11.308 1.430 15.707 1.00 97.06 93 ARG A O 1
ATOM 743 N N . GLY A 1 94 ? -11.398 2.013 13.533 1.00 96.44 94 GLY A N 1
ATOM 744 C CA . GLY A 1 94 ? -12.621 1.279 13.217 1.00 96.44 94 GLY A CA 1
ATOM 745 C C . GLY A 1 94 ? -12.433 -0.239 13.117 1.00 96.44 94 GLY A C 1
ATOM 746 O O . GLY A 1 94 ? -13.426 -0.949 13.135 1.00 96.44 94 GLY A O 1
ATOM 747 N N . MET A 1 95 ? -11.191 -0.736 13.034 1.00 97.31 95 MET A N 1
ATOM 748 C CA . MET A 1 95 ? -10.879 -2.151 12.760 1.00 97.31 95 MET A CA 1
ATOM 749 C C . MET A 1 95 ? -10.013 -2.813 13.847 1.00 97.31 95 MET A C 1
ATOM 751 O O . MET A 1 95 ? -9.826 -4.026 13.841 1.00 97.31 95 MET A O 1
ATOM 755 N N . ALA A 1 96 ? -9.451 -2.049 14.789 1.00 98.31 96 ALA A N 1
ATOM 756 C CA . ALA A 1 96 ? -8.523 -2.564 15.797 1.00 98.31 96 ALA A CA 1
ATOM 757 C C . ALA A 1 96 ? -8.639 -1.832 17.140 1.00 98.31 96 ALA A C 1
ATOM 759 O O . ALA A 1 96 ? -8.813 -0.615 17.195 1.00 98.31 96 ALA A O 1
ATOM 760 N N . HIS A 1 97 ? -8.444 -2.556 18.248 1.00 98.19 97 HIS A N 1
ATOM 761 C CA . HIS A 1 97 ? -8.533 -1.970 19.593 1.00 98.19 97 HIS A CA 1
ATOM 762 C C . HIS A 1 97 ? -7.386 -1.013 19.937 1.00 98.19 97 HIS A C 1
ATOM 764 O O . HIS A 1 97 ? -7.568 -0.065 20.697 1.00 98.19 97 HIS A O 1
ATOM 770 N N . THR A 1 98 ? -6.173 -1.291 19.455 1.00 98.25 98 THR A N 1
ATOM 771 C CA . THR A 1 98 ? -4.976 -0.500 19.775 1.00 98.25 98 THR A CA 1
ATOM 772 C C . THR A 1 98 ? -4.202 -0.215 18.500 1.00 98.25 98 THR A C 1
ATOM 774 O O . THR A 1 98 ? -3.534 -1.100 17.970 1.00 98.25 98 THR A O 1
ATOM 777 N N . VAL A 1 99 ? -4.264 1.035 18.039 1.00 98.56 99 VAL A N 1
ATOM 778 C CA . VAL A 1 99 ? -3.626 1.482 16.796 1.00 98.56 99 VAL A CA 1
ATOM 779 C C . VAL A 1 99 ? -2.547 2.510 17.089 1.00 98.56 99 VAL A C 1
ATOM 781 O O . VAL A 1 99 ? -2.788 3.526 17.745 1.00 98.56 99 VAL A O 1
ATOM 784 N N . ARG A 1 100 ? -1.361 2.282 16.529 1.00 98.44 100 ARG A N 1
ATOM 785 C CA . ARG A 1 100 ? -0.340 3.310 16.342 1.00 98.44 100 ARG A CA 1
ATOM 786 C C . ARG A 1 100 ? -0.248 3.619 14.855 1.00 98.44 100 ARG A C 1
ATOM 788 O O . ARG A 1 100 ? -0.011 2.719 14.062 1.00 98.44 100 ARG A O 1
ATOM 795 N N . GLY A 1 101 ? -0.398 4.884 14.489 1.00 97.81 101 GLY A N 1
ATOM 796 C CA . GLY A 1 101 ? -0.146 5.340 13.127 1.00 97.81 101 GLY A CA 1
ATOM 797 C C . GLY A 1 101 ? 1.196 6.049 13.014 1.00 97.81 101 GLY A C 1
ATOM 798 O O . GLY A 1 101 ? 1.562 6.815 13.909 1.00 97.81 101 GLY A O 1
ATOM 799 N N . VAL A 1 102 ? 1.926 5.796 11.932 1.00 97.69 102 VAL A N 1
ATOM 800 C CA . VAL A 1 102 ? 3.158 6.506 11.585 1.00 97.69 102 VAL A CA 1
ATOM 801 C C . VAL A 1 102 ? 3.151 6.806 10.087 1.00 97.69 102 VAL A C 1
ATOM 803 O O . VAL A 1 102 ? 3.199 5.893 9.267 1.00 97.69 102 VAL A O 1
ATOM 806 N N . SER A 1 103 ? 3.131 8.090 9.736 1.00 97.38 103 SER A N 1
ATOM 807 C CA . SER A 1 103 ? 3.387 8.526 8.366 1.00 97.38 103 SER A CA 1
ATOM 808 C C . SER A 1 103 ? 4.891 8.667 8.119 1.00 97.38 103 SER A C 1
ATOM 810 O O . SER A 1 103 ? 5.645 9.078 9.007 1.00 97.38 103 SER A O 1
ATOM 812 N N . ILE A 1 104 ? 5.337 8.328 6.912 1.00 97.19 104 ILE A N 1
ATOM 813 C CA . ILE A 1 104 ? 6.739 8.397 6.495 1.00 97.19 104 ILE A CA 1
ATOM 814 C C . ILE A 1 104 ? 6.910 9.587 5.544 1.00 97.19 104 ILE A C 1
ATOM 816 O O . ILE A 1 104 ? 6.274 9.621 4.490 1.00 97.19 104 ILE A O 1
ATOM 820 N N . PRO A 1 105 ? 7.731 10.594 5.889 1.00 96.00 105 PRO A N 1
ATOM 821 C CA . PRO A 1 105 ? 7.911 11.767 5.044 1.00 96.00 105 PRO A CA 1
ATOM 822 C C . PRO A 1 105 ? 8.649 11.411 3.753 1.00 96.00 105 PRO A C 1
ATOM 824 O O . PRO A 1 105 ? 9.654 10.706 3.800 1.00 96.00 105 PRO A O 1
ATOM 827 N N . ARG A 1 106 ? 8.219 12.001 2.629 1.00 94.94 106 ARG A N 1
ATOM 828 C CA . ARG A 1 106 ? 8.817 11.780 1.295 1.00 94.94 106 ARG A CA 1
ATOM 829 C C . ARG A 1 106 ? 8.800 10.305 0.869 1.00 94.94 106 ARG A C 1
ATOM 831 O O . ARG A 1 106 ? 9.779 9.816 0.321 1.00 94.94 106 ARG A O 1
ATOM 838 N N . CYS A 1 107 ? 7.693 9.630 1.147 1.00 96.25 107 CYS A N 1
ATOM 839 C CA . CYS A 1 107 ? 7.444 8.241 0.785 1.00 96.25 107 CYS A CA 1
ATOM 840 C C . CYS A 1 107 ? 6.102 8.163 0.061 1.00 96.25 107 CYS A C 1
ATOM 842 O O . CYS A 1 107 ? 5.160 8.865 0.441 1.00 96.25 107 CYS A O 1
ATOM 844 N N . GLY A 1 108 ? 6.019 7.316 -0.962 1.00 95.00 108 GLY A N 1
ATOM 845 C CA . GLY A 1 108 ? 4.776 6.996 -1.637 1.00 95.00 108 GLY A CA 1
ATOM 846 C C . GLY A 1 108 ? 4.068 5.795 -1.014 1.00 95.00 108 GLY A C 1
ATOM 847 O O . GLY A 1 108 ? 3.968 5.644 0.206 1.00 95.00 108 GLY A O 1
ATOM 848 N N . HIS A 1 109 ? 3.567 4.924 -1.880 1.00 95.50 109 HIS A N 1
ATOM 849 C CA . HIS A 1 109 ? 2.875 3.681 -1.559 1.00 95.50 109 HIS A CA 1
ATOM 850 C C . HIS 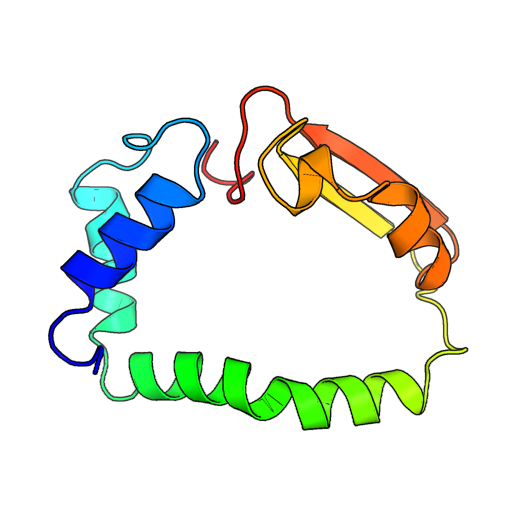A 1 109 ? 3.812 2.568 -1.072 1.00 95.50 109 HIS A C 1
ATOM 852 O O . HIS A 1 109 ? 3.336 1.575 -0.523 1.00 95.50 109 HIS A O 1
ATOM 858 N N . LEU A 1 110 ? 5.132 2.709 -1.249 1.00 94.69 110 LEU A N 1
ATOM 859 C CA . LEU A 1 110 ? 6.099 1.635 -1.008 1.00 94.69 110 LEU A CA 1
ATOM 860 C C . LEU A 1 110 ? 7.093 1.948 0.131 1.00 94.69 110 LEU A C 1
ATOM 862 O O . LEU A 1 110 ? 8.297 1.934 -0.102 1.00 94.69 110 LEU A O 1
ATOM 866 N N . PRO A 1 111 ? 6.631 2.113 1.392 1.00 94.19 111 PRO A N 1
ATOM 867 C CA . PRO A 1 111 ? 7.472 2.331 2.581 1.00 94.19 111 PRO A CA 1
ATOM 868 C C . PRO A 1 111 ? 8.686 1.427 2.801 1.00 94.19 111 PRO A C 1
ATOM 870 O O . PRO A 1 111 ? 9.529 1.726 3.636 1.00 94.19 111 PRO A O 1
ATOM 873 N N . HIS A 1 112 ? 8.717 0.248 2.186 1.00 94.06 112 HIS A N 1
ATOM 874 C CA . HIS A 1 112 ? 9.805 -0.712 2.364 1.00 94.06 112 HIS A CA 1
ATOM 875 C C . HIS A 1 112 ? 10.939 -0.510 1.352 1.00 94.06 112 HIS A C 1
ATOM 877 O O . HIS A 1 112 ? 12.025 -1.039 1.573 1.00 94.06 112 HIS A O 1
ATOM 883 N N . GLU A 1 113 ? 10.684 0.247 0.283 1.00 95.00 113 GLU A N 1
ATOM 884 C CA . GLU A 1 113 ? 11.652 0.616 -0.756 1.00 95.00 113 GLU A CA 1
ATOM 885 C C . GLU A 1 113 ? 12.049 2.112 -0.670 1.00 95.00 113 GLU A C 1
ATOM 887 O O . GLU A 1 113 ? 13.020 2.513 -1.308 1.00 95.00 113 GLU A O 1
ATOM 892 N N . GLU A 1 114 ? 11.331 2.933 0.122 1.00 91.75 114 GLU A N 1
ATOM 893 C CA . GLU A 1 114 ? 11.504 4.400 0.2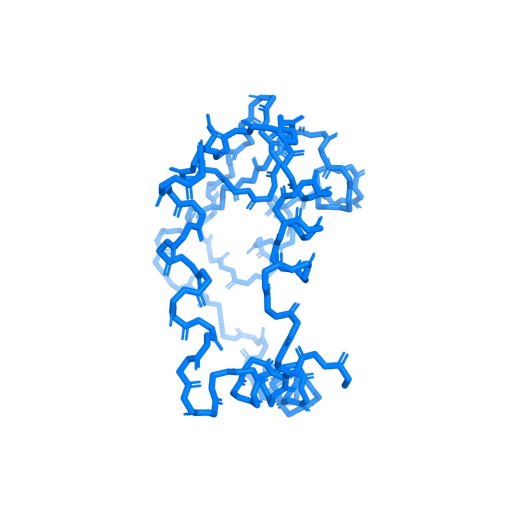75 1.00 91.75 114 GLU A CA 1
ATOM 894 C C . GLU A 1 114 ? 11.799 4.835 1.721 1.00 91.75 114 GLU A C 1
ATOM 896 O O . GLU A 1 114 ? 12.779 5.593 1.928 1.00 91.75 114 GLU A O 1
#

Sequence (114 aa):
MIAGREEIWLRHFFGQWSYDPRMLTDDEIAVYIRAYSQPGAVRGASDDYRAGSVDVAQDEQDADELIGCPTLALWGADFDAVGQQFDVPDVWRGMAHTVRGVSIPRCGHLPHEE

Secondary structure (DSSP, 8-state):
--TT-HHHHHHHHHHHHSSSTT-S-HHHHHHHHHHHTSTTHHHHHHHHHHHHHHHHHHHTTSTT--B-S-EEEEEETT-HHHHHH--HHHHHHTTBSSEEEEEETT--S-TTT-

Foldseek 3Di:
DCQVPVLVVQLVCCLQQWLHSPLDDPVRVVVVSVQCNPVCNVVVVVVVVVCVVVVVVVCVVCQVPAAEDAEEAEAAAPEDCPNVPDPRQVVNVSRHVHYDYDHDYSTGGCPPSD

Radius of gyration: 16.83 Å; chains: 1; bounding box: 38×32×42 Å